Protein AF-A0A964I784-F1 (afdb_monomer_lite)

Radius of gyration: 24.24 Å; chains: 1; bounding box: 32×51×88 Å

Structure (mmCIF, N/CA/C/O backbone):
data_AF-A0A964I784-F1
#
_entry.id   AF-A0A964I784-F1
#
loop_
_atom_site.group_PDB
_atom_site.id
_atom_site.type_symbol
_atom_site.label_atom_id
_atom_site.label_alt_id
_atom_site.label_comp_id
_atom_site.label_asym_id
_atom_site.label_entity_id
_atom_site.label_seq_id
_atom_site.pdbx_PDB_ins_code
_atom_site.Cartn_x
_atom_site.Cartn_y
_atom_site.Cartn_z
_atom_site.occupancy
_atom_site.B_iso_or_equiv
_atom_site.auth_seq_id
_atom_site.auth_comp_id
_atom_site.auth_asym_id
_atom_site.auth_atom_id
_atom_site.pdbx_PDB_model_num
ATOM 1 N N . MET A 1 1 ? 3.664 11.072 50.207 1.00 47.31 1 MET A N 1
ATOM 2 C CA . MET A 1 1 ? 4.608 10.408 49.285 1.00 47.31 1 MET A CA 1
ATOM 3 C C . MET A 1 1 ? 4.544 8.915 49.548 1.00 47.31 1 MET A C 1
ATOM 5 O O . MET A 1 1 ? 5.034 8.480 50.579 1.00 47.31 1 MET A O 1
ATOM 9 N N . ALA A 1 2 ? 3.872 8.160 48.682 1.00 40.16 2 ALA A N 1
ATOM 10 C CA . ALA A 1 2 ? 3.902 6.700 48.685 1.00 40.16 2 ALA A CA 1
ATOM 11 C C . ALA A 1 2 ? 3.676 6.241 47.238 1.00 40.16 2 ALA A C 1
ATOM 13 O O . ALA A 1 2 ? 2.584 6.404 46.698 1.00 40.16 2 ALA A O 1
ATOM 14 N N . SER A 1 3 ? 4.751 5.777 46.601 1.00 42.25 3 SER A N 1
ATOM 15 C CA . SER A 1 3 ? 4.749 5.191 45.260 1.00 42.25 3 SER A CA 1
ATOM 16 C C . SER A 1 3 ? 3.927 3.909 45.247 1.00 42.25 3 SER A C 1
ATOM 18 O O . SER A 1 3 ? 4.216 2.997 46.019 1.00 42.25 3 SER A O 1
ATOM 20 N N . LEU A 1 4 ? 2.961 3.807 44.334 1.00 45.94 4 LEU A N 1
ATOM 21 C CA . LEU A 1 4 ? 2.405 2.521 43.923 1.00 45.94 4 LEU A CA 1
ATOM 22 C C . LEU A 1 4 ? 3.085 2.097 42.620 1.00 45.94 4 LEU A C 1
ATOM 24 O O . LEU A 1 4 ? 2.843 2.654 41.553 1.00 45.94 4 LEU A O 1
ATOM 28 N N . THR A 1 5 ? 3.974 1.118 42.743 1.00 40.78 5 THR A N 1
ATOM 29 C CA . THR A 1 5 ? 4.635 0.426 41.637 1.00 40.78 5 THR A CA 1
ATOM 30 C C . THR A 1 5 ? 3.617 -0.473 40.934 1.00 40.78 5 THR A C 1
ATOM 32 O O . THR A 1 5 ? 3.160 -1.457 41.514 1.00 40.78 5 THR A O 1
ATOM 35 N N . VAL A 1 6 ? 3.264 -0.157 39.688 1.00 42.34 6 VAL A N 1
ATOM 36 C CA . VAL A 1 6 ? 2.498 -1.061 38.817 1.00 42.34 6 VAL A CA 1
ATOM 37 C C . VAL A 1 6 ? 3.437 -2.185 38.366 1.00 42.34 6 VAL A C 1
ATOM 39 O O . VAL A 1 6 ? 4.454 -1.943 37.719 1.00 42.34 6 VAL A O 1
ATOM 42 N N . GLN A 1 7 ? 3.131 -3.416 38.781 1.00 42.16 7 GLN A N 1
ATOM 43 C CA . GLN A 1 7 ? 3.874 -4.623 38.420 1.00 42.16 7 GLN A CA 1
ATOM 44 C C . GLN A 1 7 ? 3.652 -4.975 36.945 1.00 42.16 7 GLN A C 1
ATOM 46 O O . GLN A 1 7 ? 2.534 -5.229 36.506 1.00 42.16 7 GLN A O 1
ATOM 51 N N . GLN A 1 8 ? 4.758 -5.021 36.207 1.00 39.59 8 GLN A N 1
ATOM 52 C CA . GLN A 1 8 ? 4.892 -5.585 34.867 1.00 39.59 8 GLN A CA 1
ATOM 53 C C . GLN A 1 8 ? 4.538 -7.081 34.868 1.00 39.59 8 GLN A C 1
ATOM 55 O O . GLN A 1 8 ? 5.314 -7.907 35.355 1.00 39.59 8 GLN A O 1
ATOM 60 N N . PHE A 1 9 ? 3.392 -7.445 34.291 1.00 45.88 9 PHE A N 1
ATOM 61 C CA . PHE A 1 9 ? 3.059 -8.835 33.982 1.00 45.88 9 PHE A CA 1
ATOM 62 C C . PHE A 1 9 ? 3.837 -9.277 32.735 1.00 45.88 9 PHE A C 1
ATOM 64 O O . PHE A 1 9 ? 3.399 -9.110 31.600 1.00 45.88 9 PHE A O 1
ATOM 71 N N . LYS A 1 10 ? 5.019 -9.863 32.951 1.00 40.31 10 LYS A N 1
ATOM 72 C CA . LYS A 1 10 ? 5.703 -10.685 31.945 1.00 40.31 10 LYS A CA 1
ATOM 73 C C . LYS A 1 10 ? 4.891 -11.962 31.746 1.00 40.31 10 LYS A C 1
ATOM 75 O O . LYS A 1 10 ? 4.942 -12.867 32.577 1.00 40.31 10 LYS A O 1
ATOM 80 N N . SER A 1 11 ? 4.124 -12.018 30.663 1.00 39.91 11 SER A N 1
ATOM 81 C CA . SER A 1 11 ? 3.354 -13.203 30.297 1.00 39.91 11 SER A CA 1
ATOM 82 C C . SER A 1 11 ? 4.283 -14.249 29.672 1.00 39.91 11 SER A C 1
ATOM 84 O O . SER A 1 11 ? 4.554 -14.240 28.476 1.00 39.91 11 SER A O 1
ATOM 86 N N . THR A 1 12 ? 4.817 -15.128 30.519 1.00 44.41 12 THR A N 1
ATOM 87 C CA . THR A 1 12 ? 5.424 -16.404 30.125 1.00 44.41 12 THR A CA 1
ATOM 88 C C . THR A 1 12 ? 4.351 -17.474 30.263 1.00 44.41 12 THR A C 1
ATOM 90 O O . THR A 1 12 ? 4.033 -17.858 31.387 1.00 44.41 12 THR A O 1
ATOM 93 N N . VAL A 1 13 ? 3.818 -17.990 29.154 1.00 41.72 13 VAL A N 1
ATOM 94 C CA . VAL A 1 13 ? 3.004 -19.215 29.166 1.00 41.72 13 VAL A CA 1
ATOM 95 C C . VAL A 1 13 ? 3.382 -20.127 27.993 1.00 41.72 13 VAL A C 1
ATOM 97 O O . VAL A 1 13 ? 3.018 -19.899 26.849 1.00 41.72 13 VAL A O 1
ATOM 100 N N . VAL A 1 14 ? 4.121 -21.171 28.379 1.00 37.56 14 VAL A N 1
ATOM 101 C CA . VAL A 1 14 ? 3.958 -22.593 28.022 1.00 37.56 14 VAL A CA 1
ATOM 102 C C . VAL A 1 14 ? 4.272 -23.038 26.586 1.00 37.56 14 VAL A C 1
ATOM 104 O O . VAL A 1 14 ? 3.476 -22.956 25.660 1.00 37.56 14 VAL A O 1
ATOM 107 N N . VAL A 1 15 ? 5.445 -23.670 26.491 1.00 41.34 15 VAL A N 1
ATOM 108 C CA . VAL A 1 15 ? 5.867 -24.631 25.466 1.00 41.34 15 VAL A CA 1
ATOM 109 C C . VAL A 1 15 ? 4.919 -25.837 25.461 1.00 41.34 15 VAL A C 1
ATOM 111 O O . VAL A 1 15 ? 4.785 -26.516 26.480 1.00 41.34 15 VAL A O 1
ATOM 114 N N . LEU A 1 16 ? 4.327 -26.153 24.306 1.00 43.31 16 LEU A N 1
ATOM 115 C CA . LEU A 1 16 ? 3.700 -27.448 24.035 1.00 43.31 16 LEU A CA 1
ATOM 116 C C . LEU A 1 16 ? 4.197 -27.989 22.688 1.00 43.31 16 LEU A C 1
ATOM 118 O O . LEU A 1 16 ? 4.308 -27.281 21.693 1.00 43.31 16 LEU A O 1
ATOM 122 N N . LEU A 1 17 ? 4.603 -29.250 22.751 1.00 45.75 17 LEU A N 1
ATOM 123 C CA . LEU A 1 17 ? 5.448 -29.986 21.825 1.00 45.75 17 LEU A CA 1
ATOM 124 C C . LEU A 1 17 ? 4.747 -30.460 20.534 1.00 45.75 17 LEU A C 1
ATOM 126 O O . LEU A 1 17 ? 3.562 -30.765 20.542 1.00 45.75 17 LEU A O 1
ATOM 130 N N . LEU A 1 18 ? 5.595 -30.706 19.522 1.00 49.09 18 LEU A N 1
ATOM 131 C CA . LEU A 1 18 ? 5.513 -31.738 18.468 1.00 49.09 18 LEU A CA 1
ATOM 132 C C . LEU A 1 18 ? 4.422 -31.607 17.393 1.00 49.09 18 LEU A C 1
ATOM 134 O O . LEU A 1 18 ? 3.277 -31.987 17.603 1.00 49.09 18 LEU A O 1
ATOM 138 N N . SER A 1 19 ? 4.855 -31.281 16.168 1.00 43.56 19 SER A N 1
ATOM 139 C CA . SER A 1 19 ? 4.458 -31.987 14.934 1.00 43.56 19 SER A CA 1
ATOM 140 C C . SER A 1 19 ? 5.427 -31.644 13.796 1.00 43.56 19 SER A C 1
ATOM 142 O O . SER A 1 19 ? 5.313 -30.614 13.141 1.00 43.56 19 SER A O 1
ATOM 144 N N . THR A 1 20 ? 6.411 -32.512 13.567 1.00 52.00 20 THR A N 1
ATOM 145 C CA . THR A 1 20 ? 7.224 -32.529 12.345 1.00 52.00 20 THR A CA 1
ATOM 146 C C . THR A 1 20 ? 6.376 -33.055 11.189 1.00 52.00 20 THR A C 1
ATOM 148 O O . THR A 1 20 ? 6.033 -34.238 11.185 1.00 52.00 20 THR A O 1
ATOM 151 N N . ILE A 1 21 ? 6.071 -32.220 10.195 1.00 53.72 21 ILE A N 1
ATOM 152 C CA . ILE A 1 21 ? 5.540 -32.690 8.910 1.00 53.72 21 ILE A CA 1
ATOM 153 C C . ILE A 1 21 ? 6.681 -32.639 7.898 1.00 53.72 21 ILE A C 1
ATOM 155 O O . ILE A 1 21 ? 7.098 -31.575 7.448 1.00 53.72 21 ILE A O 1
ATOM 159 N N . ALA A 1 22 ? 7.205 -33.818 7.570 1.00 49.69 22 ALA A N 1
ATOM 160 C CA . ALA A 1 22 ? 8.048 -34.018 6.405 1.00 49.69 22 ALA A CA 1
ATOM 161 C C . ALA A 1 22 ? 7.163 -33.936 5.153 1.00 49.69 22 ALA A C 1
ATOM 163 O O . ALA A 1 22 ? 6.255 -34.750 4.991 1.00 49.69 22 ALA A O 1
ATOM 164 N N . ILE A 1 23 ? 7.425 -32.974 4.268 1.00 53.31 23 ILE A N 1
ATOM 165 C CA . ILE A 1 23 ? 6.872 -32.974 2.910 1.00 53.31 23 ILE A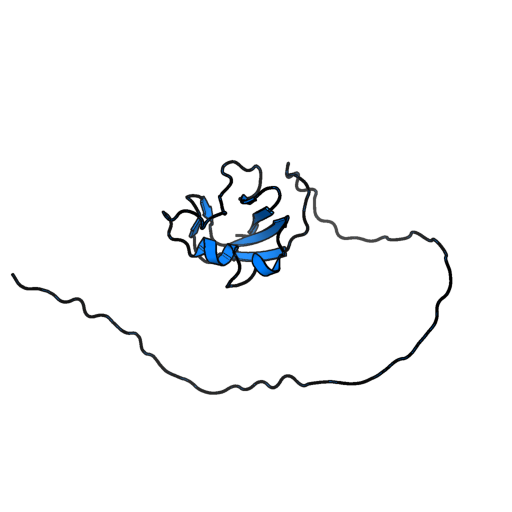 CA 1
ATOM 166 C C . ILE A 1 23 ? 7.977 -33.479 1.987 1.00 53.31 23 ILE A C 1
ATOM 168 O O . ILE A 1 23 ? 9.084 -32.947 1.937 1.00 53.31 23 ILE A O 1
ATOM 172 N N . SER A 1 24 ? 7.668 -34.599 1.345 1.00 61.00 24 SER A N 1
ATOM 173 C CA . SER A 1 24 ? 8.538 -35.443 0.541 1.00 61.00 24 SER A CA 1
ATOM 174 C C . SER A 1 24 ? 9.233 -34.703 -0.601 1.00 61.00 24 SER A C 1
ATOM 176 O O . SER A 1 24 ? 8.585 -34.052 -1.418 1.00 61.00 24 SER A O 1
ATOM 178 N N . CYS A 1 25 ? 10.540 -34.927 -0.722 1.00 47.09 25 CYS A N 1
ATOM 179 C CA . CYS A 1 25 ? 11.289 -34.714 -1.953 1.00 47.09 25 CYS A CA 1
ATOM 180 C C . CYS A 1 25 ? 10.887 -35.794 -2.972 1.00 47.09 25 CYS A C 1
ATOM 182 O O . CYS A 1 25 ? 11.099 -36.984 -2.733 1.00 47.09 25 CYS A O 1
ATOM 184 N N . GLY A 1 26 ? 10.280 -35.383 -4.085 1.00 38.97 26 GLY A N 1
ATOM 185 C CA . GLY A 1 26 ? 9.966 -36.239 -5.225 1.00 38.97 26 GLY A CA 1
ATOM 186 C C . GLY A 1 26 ? 10.732 -35.765 -6.452 1.00 38.97 26 GLY A C 1
ATOM 187 O O . GLY A 1 26 ? 10.248 -34.914 -7.189 1.00 38.97 26 GLY A O 1
ATOM 188 N N . SER A 1 27 ? 11.926 -36.315 -6.659 1.00 53.00 27 SER A N 1
ATOM 189 C CA . SER A 1 27 ? 12.674 -36.161 -7.906 1.00 53.00 27 SER A CA 1
ATOM 190 C C . SER A 1 27 ? 12.308 -37.264 -8.904 1.00 53.00 27 SER A C 1
ATOM 192 O O . SER A 1 27 ? 12.045 -38.405 -8.522 1.00 53.00 27 SER A O 1
ATOM 194 N N . ASN A 1 28 ? 12.472 -36.913 -10.184 1.00 49.06 28 ASN A N 1
ATOM 195 C CA . ASN A 1 28 ? 12.712 -37.763 -11.358 1.00 49.06 28 ASN A CA 1
ATOM 196 C C . ASN A 1 28 ? 11.480 -38.136 -12.204 1.00 49.06 28 ASN A C 1
ATOM 198 O O . ASN A 1 28 ? 10.729 -39.050 -11.867 1.00 49.06 28 ASN A O 1
ATOM 202 N N . LYS A 1 29 ? 11.395 -37.553 -13.408 1.00 38.88 29 LYS A N 1
ATOM 203 C CA . LYS A 1 29 ? 11.726 -38.276 -14.651 1.00 38.88 29 LYS A CA 1
ATOM 204 C C . LYS A 1 29 ? 11.853 -37.324 -15.842 1.00 38.88 29 LYS A C 1
ATOM 206 O O . LYS A 1 29 ? 11.014 -36.464 -16.080 1.00 38.88 29 LYS A O 1
ATOM 211 N N . GLU A 1 30 ? 12.951 -37.518 -16.554 1.00 45.81 30 GLU A N 1
ATOM 212 C CA . GLU A 1 30 ? 13.343 -36.873 -17.797 1.00 45.81 30 GLU A CA 1
ATOM 213 C C . GLU A 1 30 ? 12.354 -37.203 -18.922 1.00 45.81 30 GLU A C 1
ATOM 215 O O . GLU A 1 30 ? 11.985 -38.364 -19.100 1.00 45.81 30 GLU A O 1
ATOM 220 N N . VAL A 1 31 ? 11.989 -36.207 -19.729 1.00 35.22 31 VAL A N 1
ATOM 221 C CA . VAL A 1 31 ? 11.521 -36.433 -21.101 1.00 35.22 31 VAL A CA 1
ATOM 222 C C . VAL A 1 31 ? 12.245 -35.439 -22.001 1.00 35.22 31 VAL A C 1
ATOM 224 O O . VAL A 1 31 ? 11.858 -34.283 -22.149 1.00 35.22 31 VAL A O 1
ATOM 227 N N . LEU A 1 32 ? 13.335 -35.918 -22.599 1.00 46.88 32 LEU A N 1
ATOM 228 C CA . LEU A 1 32 ? 13.860 -35.382 -23.847 1.00 46.88 32 LEU A CA 1
ATOM 229 C C . LEU A 1 32 ? 12.762 -35.496 -24.907 1.00 46.88 32 LEU A C 1
ATOM 231 O O . LEU A 1 32 ? 12.370 -36.599 -25.280 1.00 46.88 32 LEU A O 1
ATOM 235 N N . THR A 1 33 ? 12.292 -34.376 -25.446 1.00 33.66 33 THR A N 1
ATOM 236 C CA . THR A 1 33 ? 11.691 -34.357 -26.785 1.00 33.66 33 THR A CA 1
ATOM 237 C C . THR A 1 33 ? 12.046 -33.038 -27.455 1.00 33.66 33 THR A C 1
ATOM 239 O O . THR A 1 33 ? 11.430 -32.000 -27.243 1.00 33.66 33 THR A O 1
ATOM 242 N N . SER A 1 34 ? 13.110 -33.103 -28.250 1.00 43.22 34 SER A N 1
ATOM 243 C CA . SER A 1 34 ? 13.432 -32.134 -29.287 1.00 43.22 34 SER A CA 1
ATOM 244 C C . SER A 1 34 ? 12.387 -32.251 -30.392 1.00 43.22 34 SER A C 1
ATOM 246 O O . SER A 1 34 ? 12.274 -33.327 -30.971 1.00 43.22 34 SER A O 1
ATOM 248 N N . THR A 1 35 ? 11.632 -31.191 -30.693 1.00 33.66 35 THR A N 1
ATOM 249 C CA . THR A 1 35 ? 11.016 -30.965 -32.016 1.00 33.66 35 THR A CA 1
ATOM 250 C C . THR A 1 35 ? 10.616 -29.487 -32.147 1.00 33.66 35 THR A C 1
ATOM 252 O O . THR A 1 35 ? 9.582 -29.063 -31.645 1.00 33.66 35 THR A O 1
ATOM 255 N N . VAL A 1 36 ? 11.431 -28.694 -32.844 1.00 50.91 36 VAL A N 1
ATOM 256 C CA . VAL A 1 36 ? 10.940 -27.586 -33.691 1.00 50.91 36 VAL A CA 1
ATOM 257 C C . VAL A 1 36 ? 10.565 -28.216 -35.041 1.00 50.91 36 VAL A C 1
ATOM 259 O O . VAL A 1 36 ? 11.313 -29.097 -35.475 1.00 50.91 36 VAL A O 1
ATOM 262 N N . PRO A 1 37 ? 9.450 -27.844 -35.713 1.00 47.12 37 PRO A N 1
ATOM 263 C CA . PRO A 1 37 ? 9.425 -26.571 -36.445 1.00 47.12 37 PRO A CA 1
ATOM 264 C C . PRO A 1 37 ? 8.035 -25.913 -36.684 1.00 47.12 37 PRO A C 1
ATOM 266 O O . PRO A 1 37 ? 6.983 -26.514 -36.517 1.00 47.12 37 PRO A O 1
ATOM 269 N N . SER A 1 38 ? 8.105 -24.680 -37.200 1.00 40.69 38 SER A N 1
ATOM 270 C CA . SER A 1 38 ? 7.173 -24.035 -38.146 1.00 40.69 38 SER A CA 1
ATOM 271 C C . SER A 1 38 ? 5.780 -23.569 -37.692 1.00 40.69 38 SER A C 1
ATOM 273 O O . SER A 1 38 ? 4.844 -24.335 -37.511 1.00 40.69 38 SER A O 1
ATOM 275 N N . THR A 1 39 ? 5.659 -22.237 -37.663 1.00 44.72 39 THR A N 1
ATOM 276 C CA . THR A 1 39 ? 4.652 -21.411 -38.357 1.00 44.72 39 THR A CA 1
ATOM 277 C C . THR A 1 39 ? 3.301 -22.062 -38.665 1.00 44.72 39 THR A C 1
ATOM 279 O O . THR A 1 39 ? 3.225 -22.891 -39.565 1.00 44.72 39 THR A O 1
ATOM 282 N N . THR A 1 40 ? 2.220 -21.567 -38.047 1.00 42.53 40 THR A N 1
ATOM 283 C CA . THR A 1 40 ? 0.954 -21.200 -38.721 1.00 42.53 40 THR A CA 1
ATOM 284 C C . THR A 1 40 ? 0.003 -20.526 -37.728 1.00 42.53 40 THR A C 1
ATOM 286 O O . THR A 1 40 ? -0.379 -21.085 -36.706 1.00 42.53 40 THR A O 1
ATOM 289 N N . THR A 1 41 ? -0.373 -19.297 -38.070 1.00 49.88 41 THR A N 1
ATOM 290 C CA . THR A 1 41 ? -1.508 -18.523 -37.565 1.00 49.88 41 THR A CA 1
ATOM 291 C C . THR A 1 41 ? -2.789 -19.351 -37.488 1.00 49.88 41 THR A C 1
ATOM 293 O O . THR A 1 41 ? -3.234 -19.858 -38.510 1.00 49.88 41 THR A O 1
ATOM 296 N N . THR A 1 42 ? -3.458 -19.386 -36.335 1.00 42.50 42 THR A N 1
ATOM 297 C CA . THR A 1 42 ? -4.931 -19.360 -36.254 1.00 42.50 42 THR A CA 1
ATOM 298 C C . THR A 1 42 ? -5.334 -18.791 -34.898 1.00 42.50 42 THR A C 1
ATOM 300 O O . THR A 1 42 ? -5.098 -19.384 -33.851 1.00 42.50 42 THR A O 1
ATOM 303 N N . VAL A 1 43 ? -5.916 -17.597 -34.942 1.00 49.62 43 VAL A N 1
ATOM 304 C CA . VAL A 1 43 ? -6.608 -16.943 -33.833 1.00 49.62 43 VAL A CA 1
ATOM 305 C C . VAL A 1 43 ? -7.950 -17.641 -33.644 1.00 49.62 43 VAL A C 1
ATOM 307 O O . VAL A 1 43 ? -8.793 -17.588 -34.533 1.00 49.62 43 VAL A O 1
ATOM 310 N N . ALA A 1 44 ? -8.148 -18.274 -32.493 1.00 49.75 44 ALA A N 1
ATOM 311 C CA . ALA A 1 44 ? -9.468 -18.582 -31.959 1.00 49.75 44 ALA A CA 1
ATOM 312 C C . ALA A 1 44 ? -9.338 -18.757 -30.442 1.00 49.75 44 ALA A C 1
ATOM 314 O O . ALA A 1 44 ? -8.881 -19.793 -29.966 1.00 49.75 44 ALA A O 1
ATOM 315 N N . VAL A 1 45 ? -9.714 -17.723 -29.689 1.00 42.38 45 VAL A N 1
ATOM 316 C CA . VAL A 1 45 ? -9.983 -17.845 -28.255 1.00 42.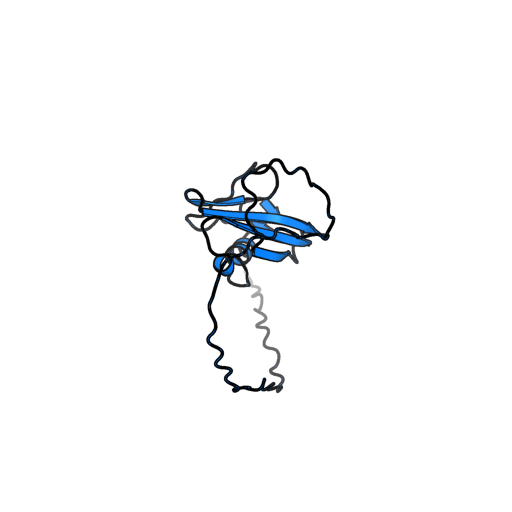38 45 VAL A CA 1
ATOM 317 C C . VAL A 1 45 ? -11.366 -17.254 -28.006 1.00 42.38 45 VAL A C 1
ATOM 319 O O . VAL A 1 45 ? -11.546 -16.041 -27.976 1.00 42.38 45 VAL A O 1
ATOM 322 N N . GLU A 1 46 ? -12.341 -18.140 -27.868 1.00 44.41 46 GLU A N 1
ATOM 323 C CA . GLU A 1 46 ? -13.522 -17.958 -27.024 1.00 44.41 46 GLU A CA 1
ATOM 324 C C . GLU A 1 46 ? -13.339 -19.039 -25.937 1.00 44.41 46 GLU A C 1
ATOM 326 O O . GLU A 1 46 ? -12.879 -20.135 -26.248 1.00 44.41 46 GLU A O 1
ATOM 331 N N . SER A 1 47 ? -13.549 -18.837 -24.639 1.00 52.97 47 SER A N 1
ATOM 332 C CA . SER A 1 47 ? -14.691 -18.220 -23.964 1.00 52.97 47 SER A CA 1
ATOM 333 C C . SER A 1 47 ? -14.325 -18.024 -22.455 1.00 52.97 47 SER A C 1
ATOM 335 O O . SER A 1 47 ? -13.138 -18.012 -22.131 1.00 52.97 47 SER A O 1
ATOM 337 N N . PRO A 1 48 ? -15.253 -17.837 -21.497 1.00 62.88 48 PRO A N 1
ATOM 338 C CA . PRO A 1 48 ? -15.643 -16.536 -20.963 1.00 62.88 48 PRO A CA 1
ATOM 339 C C . PRO A 1 48 ? -15.355 -16.395 -19.453 1.00 62.88 48 PRO A C 1
ATOM 341 O O . PRO A 1 48 ? -15.319 -17.371 -18.709 1.00 62.88 48 PRO A O 1
ATOM 344 N N . SER A 1 49 ? -15.249 -15.164 -18.950 1.00 39.06 49 SER A N 1
ATOM 345 C CA . SER A 1 49 ? -15.572 -14.852 -17.547 1.00 39.06 49 SER A CA 1
ATOM 346 C C . SER A 1 49 ? -15.975 -13.388 -17.420 1.00 39.06 49 SER A C 1
ATOM 348 O O . SER A 1 49 ? -15.160 -12.471 -17.397 1.00 39.06 49 SER A O 1
ATOM 350 N N . THR A 1 50 ? -17.289 -13.208 -17.381 1.00 50.09 50 THR A N 1
ATOM 351 C CA . THR A 1 50 ? -18.021 -12.019 -16.960 1.00 50.09 50 THR A CA 1
ATOM 352 C C . THR A 1 50 ? -17.579 -11.570 -15.569 1.00 50.09 50 THR A C 1
ATOM 354 O O . THR A 1 50 ? -17.688 -12.351 -14.632 1.00 50.09 50 THR A O 1
ATOM 357 N N . THR A 1 51 ? -17.180 -10.306 -15.411 1.00 37.91 51 THR A N 1
ATOM 358 C CA . THR A 1 51 ? -17.560 -9.428 -14.284 1.00 37.91 51 THR A CA 1
ATOM 359 C C . THR A 1 51 ? -17.354 -7.970 -14.727 1.00 37.91 51 THR A C 1
ATOM 361 O O . THR A 1 51 ? -16.434 -7.660 -15.476 1.00 37.91 51 THR A O 1
ATOM 364 N N . ALA A 1 52 ? -18.302 -7.115 -14.345 1.00 46.34 52 ALA A N 1
ATOM 365 C CA . ALA A 1 52 ? -18.648 -5.799 -14.886 1.00 46.34 52 ALA A CA 1
ATOM 366 C C . ALA A 1 52 ? -17.503 -4.778 -15.109 1.00 46.34 52 ALA A C 1
ATOM 368 O O . ALA A 1 52 ? -16.496 -4.796 -14.398 1.00 46.34 52 ALA A O 1
ATOM 369 N N . PRO A 1 53 ? -17.685 -3.796 -16.022 1.00 40.19 53 PRO A N 1
ATOM 370 C CA . PRO A 1 53 ? -16.827 -2.623 -16.077 1.00 40.19 53 PRO A CA 1
ATOM 371 C C . PRO A 1 53 ? -17.135 -1.733 -14.871 1.00 40.19 53 PRO A C 1
ATOM 373 O O . PRO A 1 53 ? -17.989 -0.850 -14.924 1.00 40.19 53 PRO A O 1
ATOM 376 N N . SER A 1 54 ? -16.427 -1.948 -13.766 1.00 39.34 54 SER A N 1
ATOM 377 C CA . SER A 1 54 ? -16.336 -0.943 -12.712 1.00 39.34 54 SER A CA 1
ATOM 378 C C . SER A 1 54 ? -15.604 0.255 -13.310 1.00 39.34 54 SER A C 1
ATOM 380 O O . SER A 1 54 ? -14.387 0.222 -13.522 1.00 39.34 54 SER A O 1
ATOM 382 N N . SER A 1 55 ? -16.360 1.293 -13.659 1.00 47.41 55 SER A N 1
ATOM 383 C CA . SER A 1 55 ? -15.857 2.574 -14.141 1.00 47.41 55 SER A CA 1
ATOM 384 C C . SER A 1 55 ? -15.086 3.275 -13.022 1.00 47.41 55 SER A C 1
ATOM 386 O O . SER A 1 55 ? -15.596 4.170 -12.353 1.00 47.41 55 SER A O 1
ATOM 388 N N . SER A 1 56 ? -13.847 2.845 -12.795 1.00 44.75 56 SER A N 1
ATOM 389 C CA . SER A 1 56 ? -12.860 3.595 -12.036 1.00 44.75 56 SER A CA 1
ATOM 390 C C . SER A 1 56 ? -12.089 4.476 -13.011 1.00 44.75 56 SER A C 1
ATOM 392 O O . SER A 1 56 ? -11.302 3.998 -13.832 1.00 44.75 56 SER A O 1
ATOM 394 N N . THR A 1 57 ? -12.340 5.782 -12.934 1.00 45.19 57 THR A N 1
ATOM 395 C CA . THR A 1 57 ? -11.466 6.817 -13.491 1.00 45.19 57 THR A CA 1
ATOM 396 C C . THR A 1 57 ? -10.121 6.709 -12.775 1.00 45.19 57 THR A C 1
ATOM 398 O O . THR A 1 57 ? -9.907 7.297 -11.721 1.00 45.19 57 THR A O 1
ATOM 401 N N . GLY A 1 58 ? -9.231 5.873 -13.295 1.00 49.47 58 GLY A N 1
ATOM 402 C CA . GLY A 1 58 ? -7.931 5.586 -12.709 1.00 49.47 58 GLY A CA 1
ATOM 403 C C . GLY A 1 58 ? -6.963 5.228 -13.823 1.00 49.47 58 GLY A C 1
ATOM 404 O O . GLY A 1 58 ? -7.367 4.592 -14.792 1.00 49.47 58 GLY A O 1
ATOM 405 N N . GLY A 1 59 ? -5.719 5.700 -13.705 1.00 54.00 59 GLY A N 1
ATOM 406 C CA . GLY A 1 59 ? -4.645 5.501 -14.686 1.00 54.00 59 GLY A CA 1
ATOM 407 C C . GLY A 1 59 ? -4.345 4.028 -15.016 1.00 54.00 59 GLY A C 1
ATOM 408 O O . GLY A 1 59 ? -5.105 3.146 -14.624 1.00 54.00 59 GLY A O 1
ATOM 409 N N . PRO A 1 60 ? -3.243 3.742 -15.737 1.00 55.94 60 PRO A N 1
ATOM 410 C CA . PRO A 1 60 ? -2.924 2.399 -16.222 1.00 55.94 60 PRO A CA 1
ATOM 411 C C . PRO A 1 60 ? -3.175 1.327 -15.154 1.00 55.94 60 PRO A C 1
ATOM 413 O O . PRO A 1 60 ? -2.596 1.386 -14.068 1.00 55.94 60 PRO A O 1
ATOM 416 N N . LYS A 1 61 ? -4.091 0.394 -15.443 1.00 64.44 61 LYS A N 1
ATOM 417 C CA . LYS A 1 61 ? -4.427 -0.710 -14.540 1.00 64.44 61 LYS A CA 1
ATOM 418 C C . LYS A 1 61 ? -3.240 -1.670 -14.527 1.00 64.44 61 LYS A C 1
ATOM 420 O O . LYS A 1 61 ? -3.049 -2.419 -15.482 1.00 64.44 61 LYS A O 1
ATOM 425 N N . THR A 1 62 ? -2.417 -1.605 -13.484 1.00 69.94 62 THR A N 1
ATOM 426 C CA . THR A 1 62 ? -1.383 -2.616 -13.252 1.00 69.94 62 THR A CA 1
ATOM 427 C C . THR A 1 62 ? -2.028 -3.901 -12.731 1.00 69.94 62 THR A C 1
ATOM 429 O O . THR A 1 62 ? -3.055 -3.822 -12.044 1.00 69.94 62 THR A O 1
ATOM 432 N N . PRO A 1 63 ? -1.478 -5.084 -13.063 1.00 83.75 63 PRO A N 1
ATOM 433 C CA . PRO A 1 63 ? -1.957 -6.345 -12.509 1.00 83.75 63 PRO A CA 1
ATOM 434 C C . PRO A 1 63 ? -1.986 -6.308 -10.971 1.00 83.75 63 PRO A C 1
ATOM 436 O O . PRO A 1 63 ? -1.117 -5.670 -10.367 1.00 83.75 63 PRO A O 1
ATOM 439 N N . PRO A 1 64 ? -2.972 -6.953 -10.327 1.00 90.75 64 PRO A N 1
ATOM 440 C CA . PRO A 1 64 ? -3.002 -7.048 -8.875 1.00 90.75 64 PRO A CA 1
ATOM 441 C C . PRO A 1 64 ? -1.860 -7.939 -8.377 1.00 90.75 64 PRO A C 1
ATOM 443 O O . PRO A 1 64 ? -1.606 -9.002 -8.941 1.00 90.75 64 PRO A O 1
ATOM 446 N N . CYS A 1 65 ? -1.202 -7.511 -7.302 1.00 93.06 65 CYS A N 1
ATOM 447 C CA . CYS A 1 65 ? -0.200 -8.305 -6.593 1.00 93.06 65 CYS A CA 1
ATOM 448 C C . CYS A 1 65 ? -0.842 -9.394 -5.733 1.00 93.06 65 CYS A C 1
ATOM 450 O O . CYS A 1 65 ? -0.296 -10.483 -5.592 1.00 93.06 65 CYS A O 1
ATOM 452 N N . GLY A 1 66 ? -2.009 -9.098 -5.164 1.00 93.88 66 GLY A N 1
ATOM 453 C CA . GLY A 1 66 ? -2.757 -10.018 -4.322 1.00 93.88 66 GLY A CA 1
ATOM 454 C C . GLY A 1 66 ? -3.781 -9.290 -3.465 1.00 93.88 66 GLY A C 1
ATOM 455 O O . GLY A 1 66 ? -4.054 -8.100 -3.668 1.00 93.88 66 GLY A O 1
ATOM 456 N N . THR A 1 67 ? -4.352 -10.026 -2.518 1.00 94.44 67 THR A N 1
ATOM 457 C CA . THR A 1 67 ? -5.263 -9.501 -1.503 1.00 94.44 67 THR A CA 1
ATOM 458 C C . THR A 1 67 ? -4.604 -9.524 -0.128 1.00 94.44 67 THR A C 1
ATOM 460 O O . THR A 1 67 ? -3.794 -10.400 0.165 1.00 94.44 67 THR A O 1
ATOM 463 N N . PHE A 1 68 ? -4.940 -8.541 0.700 1.00 93.50 68 PHE A N 1
ATOM 464 C CA . PHE A 1 68 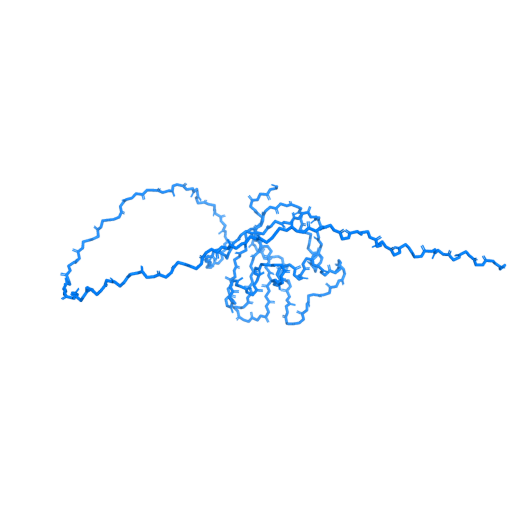? -4.480 -8.388 2.073 1.00 93.50 68 PHE A CA 1
ATOM 465 C C . PHE A 1 68 ? -5.694 -8.174 2.975 1.00 93.50 68 PHE A C 1
ATOM 467 O O . PHE A 1 68 ? -6.569 -7.366 2.657 1.00 93.50 68 PHE A O 1
ATOM 474 N N . GLU A 1 69 ? -5.752 -8.897 4.087 1.00 94.56 69 GLU A N 1
ATOM 475 C CA . GLU A 1 69 ? -6.814 -8.765 5.078 1.00 94.56 69 GLU A CA 1
ATOM 476 C C . GLU A 1 69 ? -6.366 -7.816 6.188 1.00 94.56 69 GLU A C 1
ATOM 478 O O . GLU A 1 69 ? -5.384 -8.066 6.883 1.00 94.56 69 GLU A O 1
ATOM 483 N N . VAL A 1 70 ? -7.091 -6.713 6.348 1.00 93.12 70 VAL A N 1
ATOM 484 C CA . VAL A 1 70 ? -6.934 -5.816 7.492 1.00 93.12 70 VAL A CA 1
ATOM 485 C C . VAL A 1 70 ? -7.917 -6.284 8.560 1.00 93.12 70 VAL A C 1
ATOM 487 O O . VAL A 1 70 ? -9.120 -6.335 8.313 1.00 93.12 70 VAL A O 1
ATOM 490 N N . VAL A 1 71 ? -7.408 -6.656 9.733 1.00 91.94 71 VAL A N 1
ATOM 491 C CA . VAL A 1 71 ? -8.215 -7.242 10.820 1.00 91.94 71 VAL A CA 1
ATOM 492 C C . VAL A 1 71 ? -8.746 -6.166 11.770 1.00 91.94 71 VAL A C 1
ATOM 494 O O . VAL A 1 71 ? -9.854 -6.274 12.295 1.00 91.94 71 VAL A O 1
ATOM 497 N N . THR A 1 72 ? -7.965 -5.110 11.977 1.00 89.50 72 THR A N 1
ATOM 498 C CA . THR A 1 72 ? -8.247 -3.998 12.890 1.00 89.50 72 THR A CA 1
ATOM 499 C C . THR A 1 72 ? -8.230 -2.678 12.141 1.00 89.50 72 THR A C 1
ATOM 501 O O . THR A 1 72 ? -7.618 -2.555 11.087 1.00 89.50 72 THR A O 1
ATOM 504 N N . THR A 1 73 ? -8.963 -1.690 12.649 1.00 90.44 73 THR A N 1
ATOM 505 C CA . THR A 1 73 ? -8.917 -0.350 12.067 1.00 90.44 73 THR A CA 1
ATOM 506 C C . THR A 1 73 ? -7.563 0.279 12.369 1.00 90.44 73 THR A C 1
ATOM 508 O O . THR A 1 73 ? -7.304 0.571 13.531 1.00 90.44 73 THR A O 1
ATOM 511 N N . GLU A 1 74 ? -6.767 0.536 11.337 1.00 88.94 74 GLU A N 1
ATOM 512 C CA . GLU A 1 74 ? -5.455 1.190 11.451 1.00 88.94 74 GLU A CA 1
ATOM 513 C C . GLU A 1 74 ? -5.489 2.574 10.788 1.00 88.94 74 GLU A C 1
ATOM 515 O O . GLU A 1 74 ? -6.265 2.792 9.844 1.00 88.94 74 GLU A O 1
ATOM 520 N N . LEU A 1 75 ? -4.654 3.514 11.240 1.00 89.50 75 LEU A N 1
ATOM 521 C CA . LEU A 1 75 ? -4.400 4.763 10.519 1.00 89.50 75 LEU A CA 1
ATOM 522 C C . LEU A 1 75 ? -2.984 4.781 9.951 1.00 89.50 75 LEU A C 1
ATOM 524 O O . LEU A 1 75 ? -2.007 4.594 10.660 1.00 89.50 75 LEU A O 1
ATOM 528 N N . ILE A 1 76 ? -2.875 5.076 8.656 1.00 87.75 76 ILE A N 1
ATOM 529 C CA . ILE A 1 76 ? -1.589 5.272 7.985 1.00 87.75 76 ILE A CA 1
ATOM 530 C C . ILE A 1 76 ? -1.537 6.710 7.488 1.00 87.75 76 ILE A C 1
ATOM 532 O O . ILE A 1 76 ? -2.313 7.071 6.600 1.00 87.75 76 ILE A O 1
ATOM 536 N N . ALA A 1 77 ? -0.623 7.522 8.026 1.00 84.38 77 ALA A N 1
ATOM 537 C CA . ALA A 1 77 ? -0.491 8.939 7.674 1.00 84.38 77 ALA A CA 1
ATOM 538 C C . ALA A 1 77 ? -1.844 9.689 7.735 1.00 84.38 77 ALA A C 1
ATOM 540 O O . ALA A 1 77 ? -2.231 10.382 6.792 1.00 84.38 77 ALA A O 1
ATOM 541 N N . GLY A 1 78 ? -2.616 9.465 8.806 1.00 82.19 78 GLY A N 1
ATOM 542 C CA . GLY A 1 78 ? -3.951 10.046 9.003 1.00 82.19 78 GLY A CA 1
ATOM 543 C C . GLY A 1 78 ? -5.085 9.428 8.168 1.00 82.19 78 GLY A C 1
ATOM 544 O O . GLY A 1 78 ? -6.253 9.752 8.393 1.00 82.19 78 GLY A O 1
ATOM 545 N N . GLN A 1 79 ? -4.795 8.511 7.236 1.00 85.88 79 GLN A N 1
ATOM 546 C CA . GLN A 1 79 ? -5.817 7.787 6.479 1.00 85.88 79 GLN A CA 1
ATOM 547 C C . GLN A 1 79 ? -6.249 6.526 7.225 1.00 85.88 79 GLN A C 1
ATOM 549 O O . GLN A 1 79 ? -5.456 5.614 7.433 1.00 85.88 79 GLN A O 1
ATOM 554 N N . GLN A 1 80 ? -7.539 6.436 7.542 1.00 89.12 80 GLN A N 1
ATOM 555 C CA . GLN A 1 80 ? -8.120 5.257 8.177 1.00 89.12 80 GLN A CA 1
ATOM 556 C C . GLN A 1 80 ? -8.325 4.101 7.185 1.00 89.12 80 GLN A C 1
ATOM 558 O O . GLN A 1 80 ? -8.883 4.297 6.099 1.00 89.12 80 GLN A O 1
ATOM 563 N N . PHE A 1 81 ? -7.932 2.900 7.604 1.00 90.25 81 PHE A N 1
ATOM 564 C CA . PHE A 1 81 ? -8.144 1.620 6.931 1.00 90.25 81 PHE A CA 1
ATOM 565 C C . PHE A 1 81 ? -9.003 0.727 7.827 1.00 90.25 81 PHE A C 1
ATOM 567 O O . PHE A 1 81 ? -8.520 0.153 8.795 1.00 90.25 81 PHE A O 1
ATOM 574 N N . SER A 1 82 ? -10.300 0.623 7.527 1.00 92.69 82 SER A N 1
ATOM 575 C CA . SER A 1 82 ? -11.219 -0.253 8.267 1.00 92.69 82 SER A CA 1
ATOM 576 C C . SER A 1 82 ? -10.951 -1.736 7.982 1.00 92.69 82 SER A C 1
ATOM 578 O O . SER A 1 82 ? -10.438 -2.052 6.905 1.00 92.69 82 SER A O 1
ATOM 580 N N . PRO A 1 83 ? -11.382 -2.655 8.861 1.00 94.38 83 PRO A N 1
ATOM 581 C CA . PRO A 1 83 ? -11.290 -4.080 8.600 1.00 94.38 83 PRO A CA 1
ATOM 582 C C . PRO A 1 83 ? -11.936 -4.489 7.273 1.00 94.38 83 PRO A C 1
ATOM 584 O O . PRO A 1 83 ? -12.915 -3.877 6.819 1.00 94.38 83 PRO A O 1
ATOM 587 N N . GLY A 1 84 ? -11.352 -5.495 6.635 1.00 94.25 84 GLY A N 1
ATOM 588 C CA . GLY A 1 84 ? -11.833 -6.057 5.378 1.00 94.25 84 GLY A CA 1
ATOM 589 C C . GLY A 1 84 ? -10.705 -6.505 4.456 1.00 94.25 84 GLY A C 1
ATOM 590 O O . GLY A 1 84 ? -9.519 -6.411 4.780 1.00 94.25 84 GLY A O 1
ATOM 591 N N . GLN A 1 85 ? -11.078 -6.973 3.267 1.00 94.56 85 GLN A N 1
ATOM 592 C CA . GLN A 1 85 ? -10.115 -7.362 2.243 1.00 94.56 85 GLN A CA 1
ATOM 593 C C . GLN A 1 85 ? -9.771 -6.202 1.318 1.00 94.56 85 GLN A C 1
ATOM 595 O O . GLN A 1 85 ? -10.643 -5.516 0.771 1.00 94.56 85 GLN A O 1
ATOM 600 N N . TYR A 1 86 ? -8.477 -6.052 1.074 1.00 93.50 86 TYR A N 1
ATOM 601 C CA . TYR A 1 86 ? -7.898 -5.042 0.209 1.00 93.50 86 TYR A CA 1
ATOM 602 C C . TYR A 1 86 ? -7.124 -5.700 -0.926 1.00 93.50 86 TYR A C 1
ATOM 604 O O . TYR A 1 86 ? -6.322 -6.596 -0.705 1.00 93.50 86 TYR A O 1
ATOM 612 N N . GLN A 1 87 ? -7.337 -5.245 -2.154 1.00 94.31 87 GLN A N 1
ATOM 613 C CA . GLN A 1 87 ? -6.518 -5.594 -3.304 1.00 94.31 87 GLN A CA 1
ATOM 614 C C . GLN A 1 87 ? -5.362 -4.602 -3.430 1.00 94.31 87 GLN A C 1
ATOM 616 O O . GLN A 1 87 ? -5.574 -3.385 -3.429 1.00 94.31 87 GLN A O 1
ATOM 621 N N . ILE A 1 88 ? -4.147 -5.129 -3.557 1.00 93.88 88 ILE A N 1
ATOM 622 C CA . ILE A 1 88 ? -2.932 -4.327 -3.686 1.00 93.88 88 ILE A CA 1
ATOM 623 C C . ILE A 1 88 ? -2.431 -4.387 -5.125 1.00 93.88 88 ILE A C 1
ATOM 625 O O . ILE A 1 88 ? -2.257 -5.465 -5.696 1.00 93.88 88 ILE A O 1
ATOM 629 N N . ASN A 1 89 ? -2.148 -3.221 -5.703 1.00 92.38 89 ASN A N 1
ATOM 630 C CA . ASN A 1 89 ? -1.593 -3.088 -7.049 1.00 92.38 89 ASN A CA 1
ATOM 631 C C . ASN A 1 89 ? -0.316 -2.250 -6.980 1.00 92.38 89 ASN A C 1
ATOM 633 O O . ASN A 1 89 ? -0.372 -1.042 -6.735 1.00 92.38 89 ASN A O 1
ATOM 637 N N . ALA A 1 90 ? 0.830 -2.880 -7.219 1.00 93.31 90 ALA A N 1
ATOM 638 C CA . ALA A 1 90 ? 2.121 -2.206 -7.278 1.00 93.31 90 ALA A CA 1
ATOM 639 C C . ALA A 1 90 ? 2.406 -1.616 -8.670 1.00 93.31 90 ALA A C 1
ATOM 641 O O . ALA A 1 90 ? 1.814 -2.011 -9.680 1.00 93.31 90 ALA A O 1
ATOM 642 N N . PHE A 1 91 ? 3.317 -0.647 -8.724 1.00 92.31 91 PHE A N 1
ATOM 643 C CA . PHE A 1 91 ? 3.892 -0.087 -9.945 1.00 92.31 91 PHE A CA 1
ATOM 644 C C . PHE A 1 91 ? 5.331 0.367 -9.664 1.00 92.31 91 PHE A C 1
ATOM 646 O O . PHE A 1 91 ? 5.600 1.015 -8.657 1.00 92.31 91 PHE A O 1
ATOM 653 N N . GLY A 1 92 ? 6.272 -0.002 -10.535 1.00 91.94 92 GLY A N 1
ATOM 654 C CA . GLY A 1 92 ? 7.695 0.329 -10.360 1.00 91.94 92 GLY A CA 1
ATOM 655 C C . GLY A 1 92 ? 8.388 -0.339 -9.164 1.00 91.94 92 GLY A C 1
ATOM 656 O O . GLY A 1 92 ? 9.538 -0.013 -8.895 1.00 91.94 92 GLY A O 1
ATOM 657 N N . ILE A 1 93 ? 7.713 -1.264 -8.472 1.00 92.69 93 ILE A N 1
ATOM 658 C CA . ILE A 1 93 ? 8.245 -2.124 -7.402 1.00 92.69 93 ILE A CA 1
ATOM 659 C C . ILE A 1 93 ? 7.696 -3.547 -7.566 1.00 92.69 93 ILE A C 1
ATOM 661 O O . ILE A 1 93 ? 6.575 -3.695 -8.068 1.00 92.69 93 ILE A O 1
ATOM 665 N N . PRO A 1 94 ? 8.461 -4.581 -7.172 1.00 94.25 94 PRO A N 1
ATOM 666 C CA . PRO A 1 94 ? 7.988 -5.958 -7.205 1.00 94.25 94 PRO A CA 1
ATOM 667 C C . PRO A 1 94 ? 6.884 -6.192 -6.167 1.00 94.25 94 PRO A C 1
ATOM 669 O O . PRO A 1 94 ? 6.831 -5.529 -5.130 1.00 94.25 94 PRO A O 1
ATOM 672 N N . CYS A 1 95 ? 5.984 -7.133 -6.454 1.00 94.19 95 CYS A N 1
ATOM 673 C CA . CYS A 1 95 ? 4.862 -7.446 -5.569 1.00 94.19 95 CYS A CA 1
ATOM 674 C C . CYS A 1 95 ? 5.333 -8.058 -4.246 1.00 94.19 95 CYS A C 1
ATOM 676 O O . CYS A 1 95 ? 4.715 -7.824 -3.212 1.00 94.19 95 CYS A O 1
ATOM 678 N N . GLU A 1 96 ? 6.446 -8.783 -4.276 1.00 94.06 96 GLU A N 1
ATOM 679 C CA . GLU A 1 96 ? 7.081 -9.436 -3.133 1.00 94.06 96 GLU A CA 1
ATOM 680 C C . GLU A 1 96 ? 7.556 -8.430 -2.075 1.00 94.06 96 GLU A C 1
ATOM 682 O O . GLU A 1 96 ? 7.567 -8.753 -0.893 1.00 94.06 96 GLU A O 1
ATOM 687 N N . GLU A 1 97 ? 7.882 -7.198 -2.479 1.00 94.00 97 GLU A N 1
ATOM 688 C CA . GLU A 1 97 ? 8.292 -6.131 -1.556 1.00 94.00 97 GLU A CA 1
ATOM 689 C C . GLU A 1 97 ? 7.097 -5.478 -0.852 1.00 94.00 97 GLU A C 1
ATOM 691 O O . GLU A 1 97 ? 7.216 -4.915 0.236 1.00 94.00 97 GLU A O 1
ATOM 696 N N . VAL A 1 98 ? 5.930 -5.494 -1.500 1.00 94.81 98 VAL A N 1
ATOM 697 C CA . VAL A 1 98 ? 4.720 -4.828 -1.000 1.00 94.81 98 VAL A CA 1
ATOM 698 C C . VAL A 1 98 ? 3.876 -5.776 -0.159 1.00 94.81 98 VAL A C 1
ATOM 700 O O . VAL A 1 98 ? 3.271 -5.351 0.827 1.00 94.81 98 VAL A O 1
ATOM 703 N N . MET A 1 99 ? 3.827 -7.042 -0.567 1.00 94.62 99 MET A N 1
ATOM 704 C CA . MET A 1 99 ? 2.993 -8.091 0.009 1.00 94.62 99 MET A CA 1
ATOM 705 C C . MET A 1 99 ? 3.696 -8.833 1.153 1.00 94.62 99 MET A C 1
ATOM 707 O O . MET A 1 99 ? 4.917 -8.818 1.278 1.00 94.62 99 MET A O 1
ATOM 711 N N . GLY A 1 100 ? 2.903 -9.555 1.947 1.00 91.12 100 GLY A N 1
ATOM 712 C CA . GLY A 1 100 ? 3.382 -10.406 3.037 1.00 91.12 100 GLY A CA 1
ATOM 713 C C . GLY A 1 100 ? 3.526 -9.675 4.371 1.00 91.12 100 GLY A C 1
ATOM 714 O O . GLY A 1 100 ? 3.374 -8.456 4.454 1.00 91.12 100 GLY A O 1
ATOM 715 N N . ASP A 1 101 ? 3.834 -10.436 5.421 1.00 89.19 101 ASP A N 1
ATOM 716 C CA . ASP A 1 101 ? 3.901 -9.927 6.799 1.00 89.19 101 ASP A CA 1
ATOM 717 C C . ASP A 1 101 ? 5.012 -8.886 6.991 1.00 89.19 101 ASP A C 1
ATOM 719 O O . ASP A 1 101 ? 4.873 -7.958 7.786 1.00 89.19 101 ASP A O 1
ATOM 723 N N . THR A 1 102 ? 6.099 -9.014 6.225 1.00 90.00 102 THR A N 1
ATOM 724 C CA . THR A 1 102 ? 7.218 -8.060 6.174 1.00 90.00 102 THR A CA 1
ATOM 725 C C . THR A 1 102 ? 7.107 -7.073 5.011 1.00 90.00 102 THR A C 1
ATOM 727 O O . THR A 1 102 ? 8.013 -6.267 4.802 1.00 90.00 102 THR A O 1
ATOM 730 N N . GLY A 1 103 ? 6.030 -7.139 4.227 1.00 93.44 103 GLY A N 1
ATOM 731 C CA . GLY A 1 103 ? 5.815 -6.260 3.084 1.00 93.44 103 GLY A CA 1
ATOM 732 C C . GLY A 1 103 ? 5.581 -4.814 3.508 1.00 93.44 103 GLY A C 1
ATOM 733 O O . GLY A 1 103 ? 5.179 -4.534 4.640 1.00 93.44 103 GLY A O 1
ATOM 734 N N . LEU A 1 104 ? 5.807 -3.879 2.585 1.00 94.81 104 LEU A N 1
ATOM 735 C CA . LEU A 1 104 ? 5.632 -2.445 2.838 1.00 94.81 104 LEU A CA 1
ATOM 736 C C . LEU A 1 104 ? 4.247 -2.103 3.395 1.00 94.81 104 LEU A C 1
ATOM 738 O O . LEU A 1 104 ? 4.147 -1.288 4.304 1.00 94.81 104 LEU A O 1
ATOM 742 N N . PHE A 1 105 ? 3.181 -2.732 2.888 1.00 94.12 105 PHE A N 1
ATOM 743 C CA . PHE A 1 105 ? 1.835 -2.426 3.373 1.00 94.12 105 PHE A CA 1
ATOM 744 C C . PHE A 1 105 ? 1.619 -2.877 4.825 1.00 94.12 105 PHE A C 1
ATOM 746 O O . PHE A 1 105 ? 1.088 -2.109 5.621 1.00 94.12 105 PHE A O 1
ATOM 753 N N . SER A 1 106 ? 2.099 -4.071 5.187 1.00 92.62 106 SER A N 1
ATOM 754 C CA . SER A 1 106 ? 2.060 -4.563 6.570 1.00 92.62 106 SER A CA 1
ATOM 755 C C . SER A 1 106 ? 2.873 -3.667 7.506 1.00 92.62 106 SER A C 1
ATOM 757 O O . SER A 1 106 ? 2.406 -3.316 8.585 1.00 92.62 106 SER A O 1
ATOM 759 N N . GLN A 1 107 ? 4.060 -3.228 7.074 1.00 92.56 107 GLN A N 1
ATOM 760 C CA . GLN A 1 107 ? 4.883 -2.295 7.846 1.00 92.56 107 GLN A CA 1
ATOM 761 C C . GLN A 1 107 ? 4.189 -0.944 8.048 1.00 92.56 107 GLN A C 1
ATOM 763 O O . GLN A 1 107 ? 4.282 -0.372 9.127 1.00 92.56 107 GLN A O 1
ATOM 768 N N . PHE A 1 108 ? 3.468 -0.440 7.042 1.00 92.69 108 PHE A N 1
ATOM 769 C CA . PHE A 1 108 ? 2.743 0.825 7.164 1.00 92.69 108 PHE A CA 1
ATOM 770 C C . PHE A 1 108 ? 1.550 0.727 8.111 1.00 92.69 108 PHE A C 1
ATOM 772 O O . PHE A 1 108 ? 1.322 1.662 8.865 1.00 92.69 108 PHE A O 1
ATOM 779 N N . LEU A 1 109 ? 0.831 -0.400 8.115 1.00 90.31 109 LEU A N 1
ATOM 780 C CA . LEU A 1 109 ? -0.240 -0.667 9.085 1.00 90.31 109 LEU A CA 1
ATOM 781 C C . LEU A 1 109 ? 0.271 -0.749 10.532 1.00 90.31 109 LEU A C 1
ATOM 783 O O . LEU A 1 109 ? -0.512 -0.589 11.454 1.00 90.31 109 LEU A O 1
ATOM 787 N N . GLN A 1 110 ? 1.562 -1.025 10.732 1.00 88.56 110 GLN A N 1
ATOM 788 C CA . GLN A 1 110 ? 2.195 -1.088 12.054 1.00 88.56 110 GLN A CA 1
ATOM 789 C C . GLN A 1 110 ? 2.743 0.267 12.527 1.00 88.56 110 GLN A C 1
ATOM 791 O O . GLN A 1 110 ? 3.257 0.355 13.646 1.00 88.56 110 GLN A O 1
ATOM 796 N N . LEU A 1 111 ? 2.684 1.309 11.689 1.00 87.19 111 LEU A N 1
ATOM 797 C CA . LEU A 1 111 ? 3.013 2.666 12.117 1.00 87.19 111 LEU A CA 1
ATOM 798 C C . LEU A 1 111 ? 1.950 3.146 13.108 1.00 87.19 111 LEU A C 1
ATOM 800 O O . LEU A 1 111 ? 0.779 2.803 12.994 1.00 87.19 111 LEU A O 1
ATOM 804 N N . GLN A 1 112 ? 2.366 3.932 14.098 1.00 77.88 112 GLN A N 1
ATOM 805 C CA . GLN A 1 112 ? 1.412 4.564 15.009 1.00 77.88 112 GLN A CA 1
ATOM 806 C C . GLN A 1 112 ? 0.649 5.668 14.263 1.00 77.88 112 GLN A C 1
ATOM 808 O O . GLN A 1 112 ? 1.177 6.248 13.317 1.00 77.88 112 GLN A O 1
ATOM 813 N N . ASP A 1 113 ? -0.565 5.984 14.719 1.00 75.75 113 ASP A N 1
ATOM 814 C CA . ASP A 1 113 ? -1.510 6.870 14.018 1.00 75.75 113 ASP A CA 1
ATOM 815 C C . ASP A 1 113 ? -0.928 8.245 13.611 1.00 75.75 113 ASP A C 1
ATOM 817 O O . ASP A 1 113 ? -1.327 8.807 12.589 1.00 75.75 113 ASP A O 1
ATOM 821 N N . ASP A 1 114 ? 0.018 8.772 14.400 1.00 70.38 114 ASP A N 1
ATOM 822 C CA . ASP A 1 114 ? 0.666 10.081 14.222 1.00 70.38 114 ASP A CA 1
ATOM 823 C C . ASP A 1 114 ? 2.078 10.005 13.598 1.00 70.38 114 ASP A C 1
ATOM 825 O O . ASP A 1 114 ? 2.757 11.026 13.479 1.00 70.38 114 ASP A O 1
ATOM 829 N N . GLU A 1 115 ? 2.552 8.814 13.222 1.00 80.81 115 GLU A N 1
ATOM 830 C CA . GLU A 1 115 ? 3.877 8.645 12.619 1.00 80.81 115 GLU A CA 1
ATOM 831 C C . GLU A 1 115 ? 3.827 8.882 11.104 1.00 80.81 115 GLU A C 1
ATOM 833 O O . GLU A 1 115 ? 2.975 8.357 10.377 1.00 80.81 115 GLU A O 1
ATOM 838 N N . ASP A 1 116 ? 4.792 9.657 10.611 1.00 86.19 116 ASP A N 1
ATOM 839 C CA . ASP A 1 116 ? 5.008 9.820 9.181 1.00 86.19 116 ASP A CA 1
ATOM 840 C C . ASP A 1 116 ? 5.446 8.494 8.538 1.00 86.19 116 ASP A C 1
ATOM 842 O O . ASP A 1 116 ? 6.115 7.649 9.139 1.00 86.19 116 ASP A O 1
ATOM 846 N N . LEU A 1 117 ? 5.104 8.321 7.260 1.00 90.50 117 LEU A N 1
ATOM 847 C CA . LEU A 1 117 ? 5.615 7.203 6.471 1.00 90.50 117 LEU A CA 1
ATOM 848 C C . LEU A 1 117 ? 7.152 7.271 6.386 1.00 90.50 117 LEU A C 1
ATOM 850 O O . LEU A 1 117 ? 7.708 8.357 6.205 1.00 90.50 117 LEU A O 1
ATOM 854 N N . PRO A 1 118 ? 7.855 6.125 6.456 1.00 90.31 118 PRO A N 1
ATOM 855 C CA . PRO A 1 118 ? 9.310 6.108 6.392 1.00 90.31 118 PRO A CA 1
ATOM 856 C C . PRO A 1 118 ? 9.790 6.660 5.049 1.00 90.31 118 PRO A C 1
ATOM 858 O O . PRO A 1 118 ? 9.265 6.293 3.997 1.00 90.31 118 PRO A O 1
ATOM 861 N N . GLU A 1 119 ? 10.824 7.502 5.054 1.00 90.31 119 GLU A N 1
ATOM 862 C CA . GLU A 1 119 ? 11.403 8.002 3.806 1.00 90.31 119 GLU A CA 1
ATOM 863 C C . GLU A 1 119 ? 11.812 6.839 2.877 1.00 90.31 119 GLU A C 1
ATOM 865 O O . GLU A 1 119 ? 12.321 5.816 3.344 1.00 90.31 119 GLU A O 1
ATOM 870 N N . PRO A 1 120 ? 11.605 6.959 1.552 1.00 92.81 120 PRO A N 1
ATOM 871 C CA . PRO A 1 120 ? 11.088 8.114 0.810 1.00 92.81 120 PRO A CA 1
ATOM 872 C C . PRO A 1 120 ? 9.565 8.064 0.576 1.00 92.81 120 PRO A C 1
ATOM 874 O O . PRO A 1 120 ? 9.051 8.705 -0.346 1.00 92.81 120 PRO A O 1
ATOM 877 N N . TRP A 1 121 ? 8.837 7.258 1.350 1.00 94.19 121 TRP A N 1
ATOM 878 C CA . TRP A 1 121 ? 7.416 7.015 1.146 1.00 94.19 121 TRP A CA 1
ATOM 879 C C . TRP A 1 121 ? 6.554 8.188 1.585 1.00 94.19 121 TRP A C 1
ATOM 881 O O . TRP A 1 121 ? 6.784 8.828 2.602 1.00 94.19 121 TRP A O 1
ATOM 891 N N . ARG A 1 122 ? 5.504 8.436 0.809 1.00 91.94 122 ARG A N 1
ATOM 892 C CA . ARG A 1 122 ? 4.456 9.395 1.13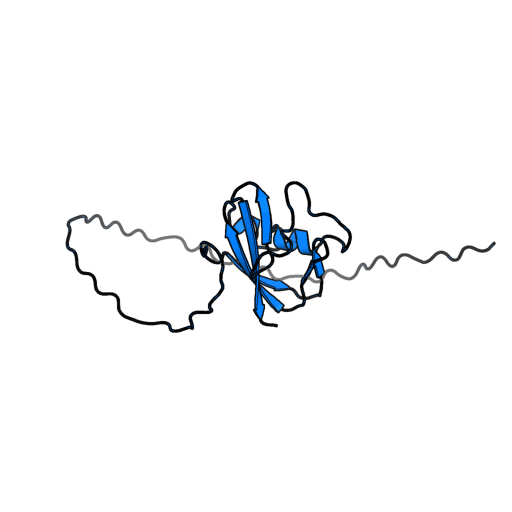9 1.00 91.94 122 ARG A CA 1
ATOM 893 C C . ARG A 1 122 ? 3.103 8.886 0.686 1.00 91.94 122 ARG A C 1
ATOM 895 O O . ARG A 1 122 ? 2.971 8.245 -0.366 1.00 91.94 122 ARG A O 1
ATOM 902 N N . PHE A 1 123 ? 2.094 9.229 1.466 1.00 90.50 123 PHE A N 1
ATOM 903 C CA . PHE A 1 123 ? 0.709 9.041 1.093 1.00 90.50 123 PHE A CA 1
ATOM 904 C C . PHE A 1 123 ? 0.290 10.148 0.117 1.00 90.50 123 PHE A C 1
ATOM 906 O O . PHE A 1 123 ? 0.668 11.310 0.265 1.00 90.50 123 PHE A O 1
ATOM 913 N N . LEU A 1 124 ? -0.448 9.788 -0.932 1.00 87.62 124 LEU A N 1
ATOM 914 C CA . LEU A 1 124 ? -1.034 10.750 -1.863 1.00 87.62 124 LEU A CA 1
ATOM 915 C C . LEU A 1 124 ? -2.500 10.971 -1.511 1.00 87.62 124 LEU A C 1
ATOM 917 O O . LEU A 1 124 ? -3.386 10.290 -2.036 1.00 87.62 124 LEU A O 1
ATOM 921 N N . GLU A 1 125 ? -2.734 11.957 -0.652 1.00 79.00 125 GLU A N 1
ATOM 922 C CA . GLU A 1 125 ? -4.075 12.422 -0.315 1.00 79.00 125 GLU A CA 1
ATOM 923 C C . GLU A 1 125 ? -4.836 12.882 -1.567 1.00 79.00 125 GLU A C 1
ATOM 925 O O . GLU A 1 125 ? -4.275 13.469 -2.497 1.00 79.00 125 GLU A O 1
ATOM 930 N N . GLY A 1 126 ? -6.134 12.579 -1.617 1.00 69.12 126 GLY A N 1
ATOM 931 C CA . GLY A 1 126 ? -6.993 12.968 -2.738 1.00 69.12 126 GLY A CA 1
ATOM 932 C C . GLY A 1 126 ? -6.758 12.188 -4.036 1.00 69.12 126 GLY A C 1
ATOM 933 O O . GLY A 1 126 ? -7.297 12.558 -5.082 1.00 69.12 126 GLY A O 1
ATOM 934 N N . ALA A 1 127 ? -5.985 11.096 -4.009 1.00 72.19 127 ALA A N 1
ATOM 935 C CA . ALA A 1 127 ? -5.911 10.189 -5.146 1.00 72.19 127 ALA A CA 1
ATOM 936 C C . ALA A 1 127 ? -7.309 9.621 -5.462 1.00 72.19 127 ALA A C 1
ATOM 938 O O . ALA A 1 127 ? -7.901 8.909 -4.657 1.00 72.19 127 ALA A O 1
ATOM 939 N N . VAL A 1 128 ? -7.828 9.909 -6.660 1.00 64.88 128 VAL A N 1
ATOM 940 C CA . VAL A 1 128 ? -9.121 9.373 -7.111 1.00 64.88 128 VAL A CA 1
ATOM 941 C C . VAL A 1 128 ? -9.063 7.840 -7.144 1.00 64.88 128 VAL A C 1
ATOM 943 O O . VAL A 1 128 ? -8.157 7.253 -7.750 1.00 64.88 128 VAL A O 1
ATOM 946 N N . GLY A 1 129 ? -10.040 7.202 -6.494 1.00 75.56 129 GLY A N 1
ATOM 947 C CA . GLY A 1 129 ? -10.164 5.750 -6.388 1.00 75.56 129 GLY A CA 1
ATOM 948 C C . GLY A 1 129 ? -9.604 5.207 -5.074 1.00 75.56 129 GLY A C 1
ATOM 949 O O . GLY A 1 129 ? -10.189 5.414 -4.019 1.00 75.56 129 GLY A O 1
ATOM 950 N N . ALA A 1 130 ? -8.508 4.456 -5.161 1.00 82.31 130 ALA A N 1
ATOM 951 C CA . ALA A 1 130 ? -7.897 3.759 -4.034 1.00 82.31 130 ALA A CA 1
ATOM 952 C C . ALA A 1 130 ? -6.741 4.565 -3.404 1.00 82.31 130 ALA A C 1
ATOM 954 O O . ALA A 1 130 ? -5.957 5.147 -4.177 1.00 82.31 130 ALA A O 1
ATOM 955 N N . PRO A 1 131 ? -6.587 4.534 -2.059 1.00 88.69 131 PRO A N 1
ATOM 956 C CA . PRO A 1 131 ? -5.395 4.980 -1.338 1.00 88.69 131 PRO A CA 1
ATOM 957 C C . PRO A 1 131 ? -4.100 4.639 -2.079 1.00 88.69 131 PRO A C 1
ATOM 959 O O . PRO A 1 131 ? -3.929 3.517 -2.571 1.00 88.69 131 PRO A O 1
ATOM 962 N N . LYS A 1 132 ? -3.203 5.622 -2.211 1.00 91.31 132 LYS A N 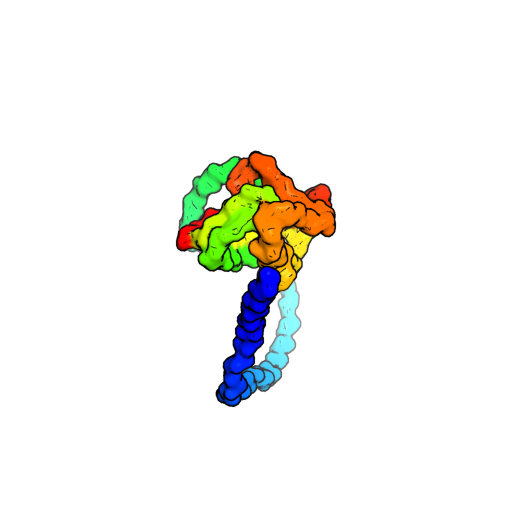1
ATOM 963 C CA . LYS A 1 132 ? -1.980 5.496 -3.008 1.00 91.31 132 LYS A CA 1
ATOM 964 C C . LYS A 1 132 ? -0.754 5.914 -2.205 1.00 91.31 132 LYS A C 1
ATOM 966 O O . LYS A 1 132 ? -0.688 7.039 -1.720 1.00 91.31 132 LYS A O 1
ATOM 971 N N . PHE A 1 133 ? 0.240 5.037 -2.187 1.00 93.38 133 PHE A N 1
ATOM 972 C CA . PHE A 1 133 ? 1.545 5.248 -1.572 1.00 93.38 133 PHE A CA 1
ATOM 973 C C . PHE A 1 133 ? 2.602 5.349 -2.666 1.00 93.38 133 PHE A C 1
ATOM 975 O O . PHE A 1 133 ? 2.587 4.567 -3.623 1.00 93.38 133 PHE A O 1
ATOM 982 N N . VAL A 1 134 ? 3.498 6.327 -2.566 1.00 93.50 134 VAL A N 1
ATOM 983 C CA . VAL A 1 134 ? 4.581 6.526 -3.539 1.00 93.50 134 VAL A CA 1
ATOM 984 C C . VAL A 1 134 ? 5.887 6.816 -2.835 1.00 93.50 134 VAL A C 1
ATOM 986 O O . VAL A 1 134 ? 5.900 7.540 -1.849 1.00 93.50 134 VAL A O 1
ATOM 989 N N . SER A 1 135 ? 6.980 6.313 -3.390 1.00 94.00 135 SER A N 1
ATOM 990 C CA . SER A 1 135 ? 8.338 6.626 -2.940 1.00 94.00 135 SER A CA 1
ATOM 991 C C . SER A 1 135 ? 9.139 7.419 -3.974 1.00 94.00 135 SER A C 1
ATOM 993 O O . SER A 1 135 ? 10.151 8.034 -3.655 1.00 94.00 135 SER A O 1
ATOM 995 N N . GLY A 1 136 ? 8.680 7.461 -5.228 1.00 90.88 136 GLY A N 1
ATOM 996 C CA . GLY A 1 136 ? 9.380 8.162 -6.299 1.00 90.88 136 GLY A CA 1
ATOM 997 C C . GLY A 1 136 ? 8.598 8.221 -7.612 1.00 90.88 136 GLY A C 1
ATOM 998 O O . GLY A 1 136 ? 7.420 7.843 -7.669 1.00 90.88 136 GLY A O 1
ATOM 999 N N . PRO A 1 137 ? 9.229 8.715 -8.694 1.00 88.00 137 PRO A N 1
ATOM 1000 C CA . PRO A 1 137 ? 8.617 8.763 -10.016 1.00 88.00 137 PRO A CA 1
ATOM 1001 C C . PRO A 1 137 ? 8.224 7.359 -10.482 1.00 88.00 137 PRO A C 1
ATOM 1003 O O . PRO A 1 137 ? 9.083 6.512 -10.683 1.00 88.00 137 PRO A O 1
ATOM 1006 N N . ALA A 1 138 ? 6.923 7.118 -10.658 1.00 87.81 138 ALA A N 1
ATOM 1007 C CA . ALA A 1 138 ? 6.377 5.825 -11.083 1.00 87.81 138 ALA A CA 1
ATOM 1008 C C . ALA A 1 138 ? 6.741 4.625 -10.180 1.00 87.81 138 ALA A C 1
ATOM 1010 O O . ALA A 1 138 ? 6.677 3.490 -10.644 1.00 87.81 138 ALA A O 1
ATOM 1011 N N . VAL A 1 139 ? 7.050 4.866 -8.900 1.00 92.94 139 VAL A N 1
ATOM 1012 C CA . VAL A 1 139 ? 7.344 3.834 -7.893 1.00 92.94 139 VAL A CA 1
ATOM 1013 C C . VAL A 1 139 ? 6.342 3.956 -6.747 1.00 92.94 139 VAL A C 1
ATOM 1015 O O . VAL A 1 139 ? 6.227 5.018 -6.123 1.00 92.94 139 VAL A O 1
ATOM 1018 N N . GLY A 1 140 ? 5.582 2.894 -6.492 1.00 93.81 140 GLY A N 1
ATOM 1019 C CA . GLY A 1 140 ? 4.607 2.856 -5.410 1.00 93.81 140 GLY A CA 1
ATOM 1020 C C . GLY A 1 140 ? 3.558 1.760 -5.554 1.00 93.81 140 GLY A C 1
ATOM 1021 O O . GLY A 1 140 ? 3.680 0.852 -6.373 1.00 93.81 140 GLY A O 1
ATOM 1022 N N . PHE A 1 141 ? 2.500 1.854 -4.756 1.00 93.56 141 PHE A N 1
ATOM 1023 C CA . PHE A 1 141 ? 1.385 0.914 -4.805 1.00 93.56 141 PHE A CA 1
ATOM 1024 C C . PHE A 1 141 ? 0.060 1.571 -4.416 1.00 93.56 141 PHE A C 1
ATOM 1026 O O . PHE A 1 141 ? 0.010 2.661 -3.840 1.00 93.56 141 PHE A O 1
ATOM 1033 N N . ARG A 1 142 ? -1.034 0.921 -4.805 1.00 92.06 142 ARG A N 1
ATOM 1034 C CA . ARG A 1 142 ? -2.405 1.286 -4.445 1.00 92.06 142 ARG A CA 1
ATOM 1035 C C . ARG A 1 142 ? -3.039 0.178 -3.631 1.00 92.06 142 ARG A C 1
ATOM 1037 O O . ARG A 1 142 ? -2.741 -0.989 -3.866 1.00 92.06 142 ARG A O 1
ATOM 1044 N N . VAL A 1 143 ? -3.941 0.567 -2.742 1.00 92.25 143 VAL A N 1
ATOM 1045 C CA . VAL A 1 143 ? -4.639 -0.345 -1.838 1.00 92.25 143 VAL A CA 1
ATOM 1046 C C . VAL A 1 143 ? -6.134 -0.085 -1.959 1.00 92.25 143 VAL A C 1
ATOM 1048 O O . VAL A 1 143 ? -6.631 0.932 -1.485 1.00 92.25 143 VAL A O 1
ATOM 1051 N N . GLN A 1 144 ? -6.854 -0.964 -2.651 1.00 91.81 144 GLN A N 1
ATOM 1052 C CA . GLN A 1 144 ? -8.28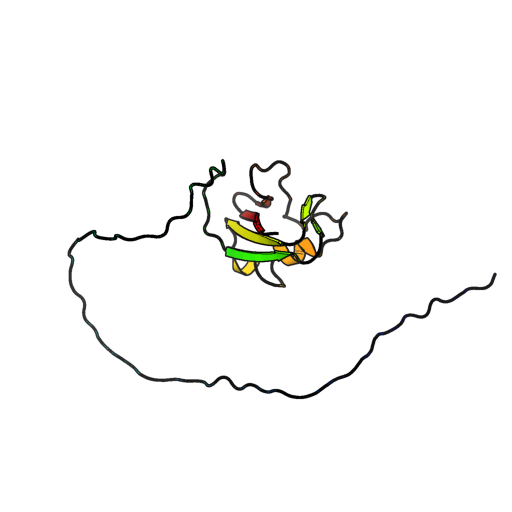6 -0.826 -2.907 1.00 91.81 144 GLN A CA 1
ATOM 1053 C C . GLN A 1 144 ? -9.074 -1.784 -2.018 1.00 91.81 144 GLN A C 1
ATOM 1055 O O . GLN A 1 144 ? -8.898 -2.990 -2.126 1.00 91.81 144 GLN A O 1
ATOM 1060 N N . ARG A 1 145 ? -10.004 -1.283 -1.202 1.00 91.62 145 ARG A N 1
ATOM 1061 C CA . ARG A 1 145 ? -10.934 -2.155 -0.470 1.00 91.62 145 ARG A CA 1
ATOM 1062 C C . ARG A 1 145 ? -11.866 -2.870 -1.452 1.00 91.62 145 ARG A C 1
ATOM 1064 O O . ARG A 1 145 ? -12.464 -2.221 -2.313 1.00 91.62 145 ARG A O 1
ATOM 1071 N N . ILE A 1 146 ? -11.971 -4.189 -1.331 1.00 92.88 146 ILE A N 1
ATOM 1072 C CA . ILE A 1 146 ? -12.798 -5.050 -2.192 1.00 92.88 146 ILE A CA 1
ATOM 1073 C C . ILE A 1 146 ? -13.890 -5.802 -1.421 1.00 92.88 146 ILE A C 1
ATOM 1075 O O . ILE A 1 146 ? -14.863 -6.218 -2.041 1.00 92.88 146 ILE A O 1
ATOM 1079 N N . SER A 1 147 ? -13.748 -5.951 -0.101 1.00 91.19 147 SER A N 1
ATOM 1080 C CA . SER A 1 147 ? -14.769 -6.509 0.795 1.00 91.19 147 SER A CA 1
ATOM 1081 C C . SER A 1 147 ? -14.626 -5.910 2.191 1.00 91.19 147 SER A C 1
ATOM 1083 O O . SER A 1 147 ? -13.513 -5.572 2.601 1.00 91.19 147 SER A O 1
ATOM 1085 N N . ASP A 1 148 ? -15.746 -5.789 2.895 1.00 85.50 148 ASP A N 1
ATOM 1086 C CA . ASP A 1 148 ? -15.816 -5.762 4.361 1.00 85.50 148 ASP A CA 1
ATOM 1087 C C . ASP A 1 148 ? -15.590 -7.144 4.981 1.00 85.50 148 ASP A C 1
ATOM 1089 O O . ASP A 1 148 ? -15.766 -8.151 4.251 1.00 85.50 148 ASP A O 1
#

Foldseek 3Di:
DDDDDDDDPPDDDDDDDDDDDDDDDDDDDDDDDDDDDDDDDDDDDDDDDDDDPPPQPAPDDADWLDKDFDCDWAAQCQDTDHTAIKTKGWWPDDSVQQDDCNHLVVVRSPDHNNDHRPAPKDWDPPRRAFTWIARDDRGTMTIHGDTD

Secondary structure (DSSP, 8-state):
---------------------PPPP---------------------------------SS-PPP-EEEEE-S-EEETTEEE-SEEEEEEEESS-HHHHSSTTSHHHHHHTS-TTPPPPTT-EE-TT-SSS-EEEEETTEEEEEEEEE-

Sequence (148 aa):
MASLTVQQFKSTVVVLLLSTIAISCGSNKEVLTSTVPSTTTTVAVESPSTTAPSSSTGGPKTPPCGTFEVVTTELIAGQQFSPGQYQINAFGIPCEEVMGDTGLFSQFLQLQDDEDLPEPWRFLEGAVGAPKFVSGPAVGFRVQRISD

pLDDT: mean 71.28, std 22.45, range [33.66, 94.81]